Protein AF-A0A920HU81-F1 (afdb_monomer)

Radius of gyration: 14.38 Å; Cα contacts (8 Å, |Δi|>4): 136; chains: 1; bounding box: 32×26×38 Å

Structure (mmCIF, N/CA/C/O backbone):
data_AF-A0A920HU81-F1
#
_entry.id   AF-A0A920HU81-F1
#
loop_
_atom_site.group_PDB
_atom_site.id
_atom_site.type_symbol
_atom_site.label_atom_id
_atom_site.label_alt_id
_atom_site.label_comp_id
_atom_site.label_asym_id
_atom_site.label_entity_id
_atom_site.label_seq_id
_atom_site.pdbx_PDB_ins_code
_atom_site.Cartn_x
_atom_site.Cartn_y
_atom_site.Cartn_z
_atom_site.occupancy
_atom_site.B_iso_or_equiv
_atom_site.auth_seq_id
_atom_site.auth_comp_id
_atom_site.auth_asym_id
_atom_site.auth_atom_id
_atom_site.pdbx_PDB_model_num
ATOM 1 N N . MET A 1 1 ? -5.077 -7.944 9.889 1.00 73.19 1 MET A N 1
ATOM 2 C CA . MET A 1 1 ? -4.834 -7.368 8.551 1.00 73.19 1 MET A CA 1
ATOM 3 C C . MET A 1 1 ? -6.171 -7.281 7.846 1.00 73.19 1 MET A C 1
ATOM 5 O O . MET A 1 1 ? -6.923 -8.241 7.937 1.00 73.19 1 MET A O 1
ATOM 9 N N . ILE A 1 2 ? -6.480 -6.135 7.244 1.00 80.12 2 ILE A N 1
ATOM 10 C CA . ILE A 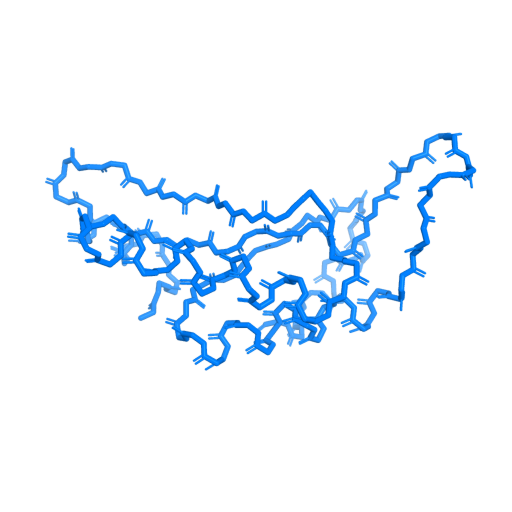1 2 ? -7.733 -5.909 6.514 1.00 80.12 2 ILE A CA 1
ATOM 11 C C . ILE A 1 2 ? -7.679 -6.734 5.225 1.00 80.12 2 ILE A C 1
ATOM 13 O O . ILE A 1 2 ? -6.767 -6.527 4.429 1.00 80.12 2 ILE A O 1
ATOM 17 N N . LYS A 1 3 ? -8.599 -7.683 5.040 1.00 79.94 3 LYS A N 1
ATOM 18 C CA . LYS A 1 3 ? -8.678 -8.505 3.820 1.00 79.94 3 LYS A CA 1
ATOM 19 C C . LYS A 1 3 ? -9.875 -8.146 2.948 1.00 79.94 3 LYS A C 1
ATOM 21 O O . LYS A 1 3 ? -9.837 -8.360 1.743 1.00 79.94 3 LYS A O 1
ATOM 26 N N . ASN A 1 4 ? -10.934 -7.626 3.554 1.00 81.56 4 ASN A N 1
ATOM 27 C CA . ASN A 1 4 ? -12.177 -7.282 2.878 1.00 81.56 4 ASN A CA 1
ATOM 28 C C . ASN A 1 4 ? -12.860 -6.079 3.544 1.00 81.56 4 ASN A C 1
ATOM 30 O O . ASN A 1 4 ? -12.383 -5.516 4.535 1.00 81.56 4 ASN A O 1
ATOM 34 N N . ILE A 1 5 ? -13.986 -5.670 2.967 1.00 79.50 5 ILE A N 1
ATOM 35 C CA . ILE A 1 5 ? -14.767 -4.521 3.433 1.00 79.50 5 ILE A CA 1
ATOM 36 C C . ILE A 1 5 ? -15.376 -4.799 4.817 1.00 79.50 5 ILE A C 1
ATOM 38 O O . ILE A 1 5 ? -15.526 -3.884 5.628 1.00 79.50 5 ILE A O 1
ATOM 42 N N . GLU A 1 6 ? -15.702 -6.050 5.130 1.00 83.31 6 GLU A N 1
ATOM 43 C CA . GLU A 1 6 ? -16.243 -6.448 6.429 1.00 83.31 6 GLU A CA 1
ATOM 44 C C . GLU A 1 6 ? -15.229 -6.217 7.557 1.00 83.31 6 GLU A C 1
ATOM 46 O O . GLU A 1 6 ? -15.607 -5.740 8.630 1.00 83.31 6 GLU A O 1
ATOM 51 N N . ASP A 1 7 ? -13.943 -6.490 7.319 1.00 83.50 7 ASP A N 1
ATOM 52 C CA . ASP A 1 7 ? -12.863 -6.216 8.272 1.00 83.50 7 ASP A CA 1
ATOM 53 C C . ASP A 1 7 ? -12.724 -4.718 8.567 1.00 83.50 7 ASP A C 1
ATOM 55 O O . ASP A 1 7 ? -12.485 -4.341 9.719 1.00 83.50 7 ASP A O 1
ATOM 59 N N . LEU A 1 8 ? -12.914 -3.865 7.550 1.00 79.50 8 LEU A N 1
ATOM 60 C CA . LEU A 1 8 ? -12.943 -2.410 7.720 1.00 79.50 8 LEU A CA 1
ATOM 61 C C . LEU A 1 8 ? -14.119 -1.996 8.605 1.00 79.50 8 LEU A C 1
ATOM 63 O O . LEU A 1 8 ? -13.913 -1.326 9.613 1.00 79.50 8 LEU A O 1
ATOM 67 N N . LYS A 1 9 ? -15.336 -2.452 8.283 1.00 77.38 9 LYS A N 1
ATOM 68 C CA . LYS A 1 9 ? -16.560 -2.115 9.034 1.00 77.38 9 LYS A CA 1
ATOM 69 C C . LYS A 1 9 ? -16.489 -2.529 10.508 1.00 77.38 9 LYS A C 1
ATOM 71 O O . LYS A 1 9 ? -16.982 -1.812 11.375 1.00 77.38 9 LYS A O 1
ATOM 76 N N . LYS A 1 10 ? -15.865 -3.674 10.808 1.00 77.38 10 LYS A N 1
ATOM 77 C CA . LYS A 1 10 ? -15.680 -4.157 12.188 1.00 77.38 10 LYS A CA 1
ATOM 78 C C . LYS A 1 10 ? -14.722 -3.281 12.992 1.00 77.38 10 LYS A C 1
ATOM 80 O O . LYS A 1 10 ? -14.942 -3.081 14.184 1.00 77.38 10 LYS A O 1
ATOM 85 N N . GLN A 1 11 ? -13.661 -2.786 12.357 1.00 74.81 11 GLN A N 1
ATOM 86 C CA . GLN A 1 11 ? -12.643 -1.981 13.031 1.00 74.81 11 GLN A CA 1
ATOM 87 C C . GLN A 1 11 ? -13.043 -0.511 13.162 1.00 74.81 11 GLN A C 1
ATOM 89 O O . GLN A 1 11 ? -12.530 0.167 14.048 1.00 74.81 11 GLN A O 1
ATOM 94 N N . THR A 1 12 ? -13.953 -0.012 12.321 1.00 69.44 12 THR A N 1
ATOM 95 C CA . THR A 1 12 ? -14.269 1.414 12.302 1.00 69.44 12 THR A CA 1
ATOM 96 C C . THR A 1 12 ? -15.214 1.883 13.403 1.00 69.44 12 THR A C 1
ATOM 98 O O . THR A 1 12 ? -15.037 3.021 13.793 1.00 69.44 12 THR A O 1
ATOM 101 N N . LYS A 1 13 ? -16.171 1.102 13.942 1.00 64.12 13 LYS A N 1
ATOM 102 C CA . LYS A 1 13 ? -17.103 1.515 15.043 1.00 64.12 13 LYS A CA 1
ATOM 103 C C . LYS A 1 13 ? -17.450 3.040 15.070 1.00 64.12 13 LYS A C 1
ATOM 105 O O . LYS A 1 13 ? -17.363 3.669 16.119 1.00 64.12 13 LYS A O 1
ATOM 110 N N . ASN A 1 14 ? -17.842 3.625 13.927 1.00 63.75 14 ASN A N 1
ATOM 111 C CA . ASN A 1 14 ? -18.134 5.065 13.680 1.00 63.75 14 ASN A CA 1
ATOM 112 C C . ASN A 1 14 ? -16.953 6.023 13.391 1.00 63.75 14 ASN A C 1
ATOM 114 O O . ASN A 1 14 ? -17.127 7.238 13.407 1.00 63.75 14 ASN A O 1
ATOM 118 N N . SER A 1 15 ? -15.775 5.506 13.070 1.00 74.81 15 SER A N 1
ATOM 119 C CA . SER A 1 15 ? -14.618 6.256 12.576 1.00 74.81 15 SER A CA 1
ATOM 120 C C . SER A 1 15 ? -14.397 6.012 11.080 1.00 74.81 15 SER A C 1
ATOM 122 O O . SER A 1 15 ? -14.954 5.091 10.481 1.00 74.81 15 SER A O 1
ATOM 124 N N . PHE A 1 16 ? -13.571 6.841 10.457 1.00 89.19 16 PHE A N 1
ATOM 125 C CA . PHE A 1 16 ? -13.112 6.628 9.088 1.00 89.19 16 PHE A CA 1
ATOM 126 C C . PHE A 1 16 ? -11.949 5.622 9.058 1.00 89.19 16 PHE A C 1
ATOM 128 O O . PHE A 1 16 ? -11.360 5.286 10.087 1.00 89.19 16 PHE A O 1
ATOM 135 N N . PHE A 1 17 ? -11.598 5.147 7.866 1.00 91.00 17 PHE A N 1
ATOM 136 C CA . PHE A 1 17 ? -10.339 4.444 7.620 1.00 91.00 17 PHE A CA 1
ATOM 137 C C . PHE A 1 17 ? -9.439 5.314 6.743 1.00 91.00 17 PHE A C 1
ATOM 139 O O . PHE A 1 17 ? -9.919 6.133 5.960 1.00 91.00 17 PHE A O 1
ATOM 146 N N . LEU A 1 18 ? -8.128 5.143 6.877 1.00 93.56 18 LEU A N 1
ATOM 147 C CA . LEU A 1 18 ? -7.136 5.920 6.152 1.00 93.56 18 LEU A CA 1
ATOM 148 C C . LEU A 1 18 ? -6.528 5.088 5.022 1.00 93.56 18 LEU A C 1
ATOM 150 O O . LEU A 1 18 ? -5.938 4.037 5.270 1.00 93.56 18 LEU A O 1
ATOM 154 N N . ILE A 1 19 ? -6.608 5.603 3.796 1.00 95.44 19 ILE A N 1
ATOM 155 C CA . ILE A 1 19 ? -5.760 5.174 2.682 1.00 95.44 19 ILE A CA 1
ATOM 156 C C . ILE A 1 19 ? -4.702 6.256 2.489 1.00 95.44 19 ILE A C 1
ATOM 158 O O . ILE A 1 19 ? -5.040 7.385 2.137 1.00 95.44 19 ILE A O 1
ATOM 162 N N . ALA A 1 20 ? -3.435 5.942 2.749 1.00 96.81 20 ALA A N 1
ATOM 163 C CA . ALA A 1 20 ? -2.363 6.931 2.649 1.00 96.81 20 ALA A CA 1
ATOM 164 C C . ALA A 1 20 ? -1.002 6.306 2.338 1.00 96.81 20 ALA A C 1
ATOM 166 O O . ALA A 1 20 ? -0.743 5.138 2.624 1.00 96.81 20 ALA A O 1
ATOM 167 N N . GLY A 1 21 ? -0.113 7.121 1.786 1.00 96.44 21 GLY A N 1
ATOM 168 C CA . GLY A 1 21 ? 1.267 6.772 1.478 1.00 96.44 21 GLY A CA 1
ATOM 169 C C . GLY A 1 21 ? 1.851 7.765 0.471 1.00 96.44 21 GLY A C 1
ATOM 170 O O . GLY A 1 21 ? 1.287 8.852 0.300 1.00 96.44 21 GLY A O 1
ATOM 171 N N . PRO A 1 22 ? 2.999 7.452 -0.151 1.00 94.62 22 PRO A N 1
ATOM 172 C CA . PRO A 1 22 ? 3.608 8.334 -1.137 1.00 94.62 22 PRO A CA 1
ATOM 173 C C . PRO A 1 22 ? 2.757 8.426 -2.411 1.00 94.62 22 PRO A C 1
ATOM 175 O O . PRO A 1 22 ? 1.917 7.571 -2.693 1.00 94.62 22 PRO A O 1
ATOM 178 N N . CYS A 1 23 ? 3.001 9.461 -3.218 1.00 91.25 23 CYS A N 1
ATOM 179 C CA . CYS A 1 23 ? 2.321 9.604 -4.505 1.00 91.25 23 CYS A CA 1
ATOM 180 C C . CYS A 1 23 ? 2.643 8.418 -5.430 1.00 91.25 23 CYS A C 1
ATOM 182 O O . CYS A 1 23 ? 1.724 7.772 -5.933 1.00 91.25 23 CYS A O 1
ATOM 184 N N . ALA A 1 24 ? 3.929 8.100 -5.576 1.00 91.31 24 ALA A N 1
ATOM 185 C CA . ALA A 1 24 ? 4.437 6.952 -6.313 1.00 91.31 24 ALA A CA 1
ATOM 186 C C . ALA A 1 24 ? 5.522 6.231 -5.498 1.00 91.31 24 ALA A C 1
ATOM 188 O O . ALA A 1 24 ? 6.079 6.799 -4.557 1.00 91.31 24 ALA A O 1
ATOM 189 N N . ILE A 1 25 ? 5.804 4.975 -5.837 1.00 93.12 25 ILE A N 1
ATOM 190 C CA . ILE A 1 25 ? 6.891 4.211 -5.222 1.00 93.12 25 ILE A CA 1
ATO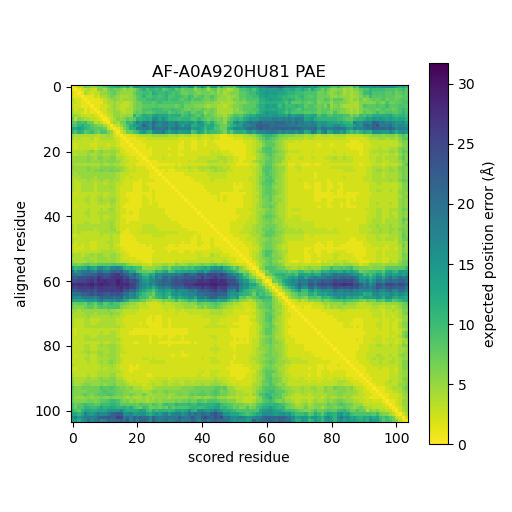M 191 C C . ILE A 1 25 ? 8.205 4.556 -5.925 1.00 93.12 25 ILE A C 1
ATOM 193 O O . ILE A 1 25 ? 8.384 4.252 -7.100 1.00 93.12 25 ILE A O 1
ATOM 197 N N . GLU A 1 26 ? 9.119 5.185 -5.187 1.00 91.00 26 GLU A N 1
ATOM 198 C CA . GLU A 1 26 ? 10.423 5.644 -5.699 1.00 91.00 26 GLU A CA 1
ATOM 199 C C . GLU A 1 26 ? 11.602 4.879 -5.084 1.00 91.00 26 GLU A C 1
ATOM 201 O O . GLU A 1 26 ? 12.648 4.729 -5.701 1.00 91.00 26 GLU A O 1
ATOM 206 N N . SER A 1 27 ? 11.457 4.385 -3.854 1.00 93.00 27 SER A N 1
ATOM 207 C CA . SER A 1 27 ? 12.448 3.523 -3.207 1.00 93.00 27 SER A CA 1
ATOM 208 C C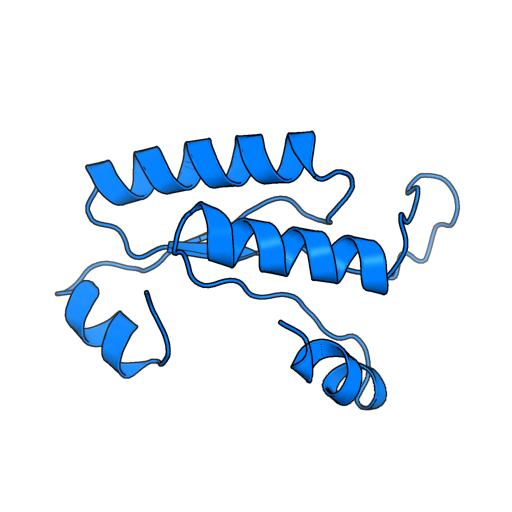 . SER A 1 27 ? 11.825 2.746 -2.051 1.00 93.00 27 SER A C 1
ATOM 210 O O . SER A 1 27 ? 10.828 3.175 -1.455 1.00 93.00 27 SER A O 1
ATOM 212 N N . GLU A 1 28 ? 12.421 1.604 -1.705 1.00 94.31 28 GLU A N 1
ATOM 213 C CA . GLU A 1 28 ? 11.994 0.810 -0.549 1.00 94.31 28 GLU A CA 1
ATOM 214 C C . GLU A 1 28 ? 12.219 1.569 0.763 1.00 94.31 28 GLU A C 1
ATOM 216 O O . GLU A 1 28 ? 11.361 1.546 1.645 1.00 94.31 28 GLU A O 1
ATOM 221 N N . GLU A 1 29 ? 13.335 2.295 0.876 1.00 95.44 29 GLU A N 1
ATOM 222 C CA . GLU A 1 29 ? 13.705 3.028 2.087 1.00 95.44 29 GLU A CA 1
ATOM 223 C C . GLU A 1 29 ? 12.678 4.113 2.437 1.00 95.44 29 GLU A C 1
ATOM 225 O O . GLU A 1 29 ? 12.159 4.145 3.558 1.00 95.44 29 GLU A O 1
ATOM 230 N N . ILE A 1 30 ? 12.354 4.987 1.478 1.00 94.50 30 ILE A N 1
ATOM 231 C CA . ILE A 1 30 ? 11.402 6.085 1.689 1.00 94.50 30 ILE A CA 1
ATOM 232 C C . ILE A 1 30 ? 10.004 5.515 1.939 1.00 94.50 30 ILE A C 1
ATOM 234 O O . ILE A 1 30 ? 9.323 5.923 2.883 1.00 94.50 30 ILE A O 1
ATOM 238 N N . SER A 1 31 ? 9.592 4.523 1.146 1.00 96.50 31 SER A N 1
ATOM 239 C CA . SER A 1 31 ? 8.270 3.904 1.274 1.00 96.50 31 SER A CA 1
ATOM 240 C C . SER A 1 31 ? 8.098 3.204 2.628 1.00 96.50 31 SER A C 1
ATOM 242 O O . SER A 1 31 ? 7.056 3.358 3.267 1.00 96.50 31 SER A O 1
ATOM 244 N N . CYS A 1 32 ? 9.134 2.516 3.124 1.00 97.25 32 CYS A N 1
ATOM 245 C CA . CYS A 1 32 ? 9.134 1.910 4.456 1.00 97.25 32 CYS A CA 1
ATOM 246 C C . CYS A 1 32 ? 9.057 2.959 5.569 1.00 97.25 32 CYS A C 1
ATOM 248 O O . CYS A 1 32 ? 8.247 2.798 6.481 1.00 97.25 32 CYS A O 1
ATOM 250 N N . LYS A 1 33 ? 9.844 4.043 5.493 1.00 97.88 33 LYS A N 1
ATOM 251 C CA . LYS A 1 33 ? 9.809 5.138 6.483 1.00 97.88 33 LYS A CA 1
ATOM 252 C C . LYS A 1 33 ? 8.417 5.770 6.580 1.00 97.88 33 LYS A C 1
ATOM 254 O O . LYS A 1 33 ? 7.917 6.018 7.680 1.00 97.88 33 LYS A O 1
ATOM 259 N N . ILE A 1 34 ? 7.766 5.999 5.437 1.00 97.75 34 ILE A N 1
ATOM 260 C CA . ILE A 1 34 ? 6.397 6.529 5.376 1.00 97.75 34 ILE A CA 1
ATOM 261 C C . ILE A 1 34 ? 5.404 5.525 5.978 1.00 97.75 34 ILE A C 1
ATOM 263 O O . ILE A 1 34 ? 4.621 5.895 6.857 1.00 97.75 34 ILE A O 1
ATOM 267 N N . ALA A 1 35 ? 5.455 4.260 5.547 1.00 97.62 35 ALA A N 1
ATOM 268 C CA . ALA A 1 35 ? 4.566 3.208 6.037 1.00 97.62 35 ALA A CA 1
ATOM 269 C C . ALA A 1 35 ? 4.676 3.025 7.557 1.00 97.62 35 ALA A C 1
ATOM 271 O O . ALA A 1 35 ? 3.658 2.985 8.248 1.00 97.62 35 ALA A O 1
ATOM 272 N N . GLU A 1 36 ? 5.898 2.988 8.091 1.00 97.88 36 GLU A N 1
ATOM 273 C CA . GLU A 1 36 ? 6.167 2.884 9.523 1.00 97.88 36 GLU A CA 1
ATOM 274 C C . GLU A 1 36 ? 5.573 4.069 10.290 1.00 97.88 36 GLU A C 1
ATOM 276 O O . GLU A 1 36 ? 4.859 3.890 11.284 1.00 97.88 36 GLU A O 1
ATOM 281 N N . ARG A 1 37 ? 5.827 5.296 9.816 1.00 98.12 37 ARG A N 1
ATOM 282 C CA . ARG A 1 37 ? 5.364 6.509 10.491 1.00 98.12 37 ARG A CA 1
ATOM 283 C C . ARG A 1 37 ? 3.841 6.568 10.553 1.00 98.12 37 ARG A C 1
ATOM 285 O O . ARG A 1 37 ? 3.302 6.835 11.631 1.00 98.12 37 ARG A O 1
ATOM 292 N N . ILE A 1 38 ? 3.161 6.318 9.433 1.00 97.69 38 ILE A N 1
ATOM 293 C CA . ILE A 1 38 ? 1.695 6.350 9.356 1.00 97.69 38 ILE A CA 1
ATOM 294 C C . ILE A 1 38 ? 1.091 5.193 10.157 1.00 97.69 38 ILE A C 1
ATOM 296 O O . ILE A 1 38 ? 0.167 5.421 10.937 1.00 97.69 38 ILE A O 1
ATOM 300 N N . SER A 1 39 ? 1.644 3.980 10.046 1.00 96.00 39 SER A N 1
ATOM 301 C CA . SER A 1 39 ? 1.204 2.804 10.811 1.00 96.00 39 SER A CA 1
ATOM 302 C C . SER A 1 39 ? 1.277 3.054 12.321 1.00 96.00 39 SER A C 1
ATOM 304 O O . SER A 1 39 ? 0.330 2.787 13.059 1.00 96.00 39 SER A O 1
ATOM 306 N N . ARG A 1 40 ? 2.355 3.686 12.800 1.00 97.00 40 ARG A N 1
ATOM 307 C CA . ARG A 1 40 ? 2.499 4.042 14.218 1.00 97.00 40 ARG A CA 1
ATOM 308 C C . ARG A 1 40 ? 1.447 5.055 14.685 1.00 97.00 40 ARG A C 1
ATOM 310 O O . ARG A 1 40 ? 0.920 4.919 15.788 1.00 97.00 40 ARG A O 1
ATOM 317 N N . ILE A 1 41 ? 1.148 6.070 13.870 1.00 96.38 41 ILE A N 1
ATOM 318 C CA . ILE A 1 41 ? 0.143 7.100 14.190 1.00 96.38 41 ILE A CA 1
ATOM 319 C C . ILE A 1 41 ? -1.261 6.489 14.205 1.00 96.38 41 ILE A C 1
ATOM 321 O O . ILE A 1 41 ? -1.993 6.643 15.179 1.00 96.38 41 ILE A O 1
ATOM 325 N N . THR A 1 42 ? -1.615 5.759 13.150 1.00 93.94 42 THR A N 1
ATOM 326 C CA . THR A 1 42 ? -2.929 5.120 12.988 1.00 93.94 42 THR A CA 1
ATOM 327 C C . THR A 1 42 ? -3.183 4.072 14.067 1.00 93.94 42 THR A C 1
ATOM 329 O O . THR A 1 42 ? -4.261 4.066 14.653 1.00 93.94 42 THR A O 1
ATOM 332 N N . LYS A 1 43 ? -2.168 3.285 14.455 1.00 91.81 43 LYS A N 1
ATOM 333 C CA . LYS A 1 43 ? -2.253 2.354 15.591 1.00 91.81 43 LYS A CA 1
ATOM 334 C C . LYS A 1 43 ? -2.507 3.067 16.922 1.00 91.81 43 LYS A C 1
ATOM 336 O O . LYS A 1 43 ? -3.312 2.588 17.712 1.00 91.81 43 LYS A O 1
ATOM 341 N N . LYS A 1 44 ? -1.860 4.214 17.172 1.00 94.06 44 LYS A N 1
ATOM 342 C CA . LYS A 1 44 ? -2.092 5.021 18.387 1.00 94.06 44 LYS A CA 1
ATOM 343 C C . LYS A 1 44 ? -3.516 5.586 18.439 1.00 94.06 44 LYS A C 1
ATOM 345 O O . LYS A 1 44 ? -4.092 5.666 19.517 1.00 94.06 44 LYS A O 1
ATOM 350 N N . LEU A 1 45 ? -4.056 5.991 17.292 1.00 91.75 45 LEU A N 1
ATOM 351 C CA . LEU A 1 45 ? -5.390 6.589 17.173 1.00 91.75 45 LEU A CA 1
ATOM 352 C C . LEU A 1 45 ? -6.503 5.558 16.936 1.00 91.75 45 LEU A C 1
ATOM 354 O O . LEU A 1 45 ? -7.663 5.938 16.820 1.00 91.75 45 LEU A O 1
ATOM 358 N N . ASN A 1 46 ? -6.156 4.269 16.857 1.00 89.06 46 ASN A N 1
ATOM 359 C CA . ASN A 1 46 ? -7.068 3.182 16.512 1.00 89.06 46 ASN A CA 1
ATOM 360 C C . ASN A 1 46 ? -7.827 3.419 15.185 1.00 89.06 46 ASN A C 1
ATOM 362 O O . ASN A 1 46 ? -9.022 3.153 15.078 1.00 89.06 46 ASN A O 1
ATOM 366 N N . ILE A 1 47 ? -7.124 3.942 14.175 1.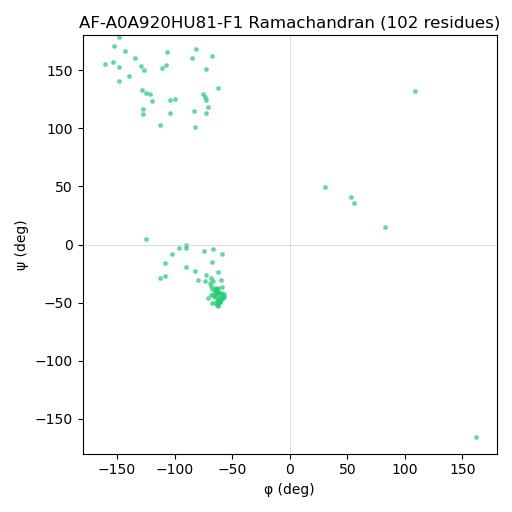00 90.56 47 ILE A N 1
ATOM 367 C CA . ILE A 1 47 ? -7.654 4.195 12.828 1.00 90.56 47 ILE A CA 1
ATOM 368 C C . ILE A 1 47 ? -7.216 3.047 11.906 1.00 90.56 47 ILE A C 1
ATOM 370 O O . ILE A 1 47 ? -6.013 2.795 11.801 1.00 90.56 47 ILE A O 1
ATOM 374 N N . PRO A 1 48 ? -8.134 2.360 11.203 1.00 91.88 48 PRO A N 1
ATOM 375 C CA . PRO A 1 48 ? -7.763 1.351 10.214 1.00 91.88 48 PRO A CA 1
ATOM 376 C C . PRO A 1 48 ? -6.963 1.977 9.070 1.00 91.88 48 PRO A C 1
ATOM 378 O O . PRO A 1 48 ? -7.333 3.033 8.559 1.00 91.88 48 PRO A O 1
ATOM 381 N N . PHE A 1 49 ? -5.874 1.327 8.663 1.00 93.12 49 PHE A N 1
ATOM 382 C CA . PHE A 1 49 ? -4.923 1.880 7.702 1.00 93.12 49 PHE A CA 1
ATOM 383 C C . PHE A 1 49 ? -4.636 0.914 6.551 1.00 93.12 49 PHE A C 1
ATOM 385 O O . PHE A 1 49 ? -4.346 -0.266 6.768 1.00 93.12 49 PHE A O 1
ATOM 392 N N . ILE A 1 50 ? -4.688 1.451 5.333 1.00 95.19 50 ILE A N 1
ATOM 393 C CA . ILE A 1 50 ? -4.265 0.808 4.091 1.00 95.19 50 ILE A CA 1
ATOM 394 C C . ILE A 1 50 ? -3.157 1.674 3.490 1.00 95.19 50 ILE A C 1
ATOM 396 O O . ILE A 1 50 ? -3.351 2.865 3.231 1.00 95.19 50 ILE A O 1
ATOM 400 N N . PHE A 1 51 ? -1.991 1.082 3.257 1.00 96.44 51 PHE A N 1
ATOM 401 C CA . PHE A 1 51 ? -0.899 1.779 2.592 1.00 96.44 51 PHE A CA 1
ATOM 402 C C . PHE A 1 51 ? -1.173 1.886 1.090 1.00 96.44 51 PHE A C 1
ATOM 404 O O . PHE A 1 51 ? -1.463 0.883 0.438 1.00 96.44 51 PHE A O 1
ATOM 411 N N . LYS A 1 52 ? -1.052 3.092 0.530 1.00 96.00 52 LYS A N 1
ATOM 412 C CA . LYS A 1 52 ? -1.200 3.338 -0.909 1.00 96.00 52 LYS A CA 1
ATOM 413 C C . LYS A 1 52 ? 0.019 4.040 -1.473 1.00 96.00 52 LYS A C 1
ATOM 415 O O . LYS A 1 52 ? 0.404 5.092 -0.979 1.00 96.00 52 LYS A O 1
ATOM 420 N N . GLY A 1 53 ? 0.540 3.509 -2.570 1.00 94.12 53 GLY A N 1
ATOM 421 C CA . GLY A 1 53 ? 1.483 4.199 -3.445 1.00 94.12 53 GLY A CA 1
ATOM 422 C C . GLY A 1 53 ? 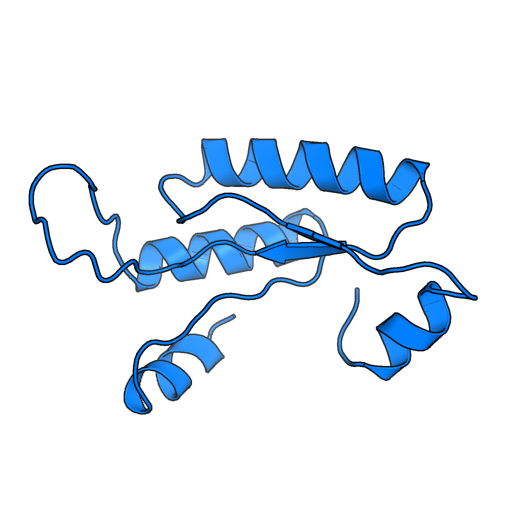1.275 3.732 -4.878 1.00 94.12 53 GLY A C 1
ATOM 423 O O . GLY A 1 53 ? 0.981 2.555 -5.094 1.00 94.12 53 GLY A O 1
ATOM 424 N N . SER A 1 54 ? 1.363 4.642 -5.849 1.00 92.50 54 SER A N 1
ATOM 425 C CA . SER A 1 54 ? 1.257 4.261 -7.262 1.00 92.50 54 SER A CA 1
ATOM 426 C C . SER A 1 54 ? 2.525 3.530 -7.701 1.00 92.50 54 SER A C 1
ATOM 428 O O . SER A 1 54 ? 3.628 4.053 -7.534 1.00 92.50 54 SER A O 1
ATOM 430 N N . TYR A 1 55 ? 2.384 2.315 -8.231 1.00 90.88 55 TYR A N 1
ATOM 431 C CA . TYR A 1 55 ? 3.524 1.532 -8.726 1.00 90.88 55 TYR A CA 1
ATOM 432 C C . TYR A 1 55 ? 4.071 2.093 -10.050 1.00 90.88 55 TYR A C 1
ATOM 434 O O . TYR A 1 55 ? 5.254 1.979 -10.358 1.00 90.88 55 TYR A O 1
ATOM 442 N N . LYS A 1 56 ? 3.196 2.771 -10.795 1.00 86.44 56 LYS A N 1
ATOM 443 C CA . LYS A 1 56 ? 3.461 3.433 -12.063 1.00 86.44 56 LYS A CA 1
ATOM 444 C C . LYS A 1 56 ? 2.728 4.761 -12.071 1.00 86.44 56 LYS A C 1
ATOM 446 O O . LYS A 1 56 ? 1.631 4.864 -11.535 1.00 86.44 56 LYS A O 1
ATOM 451 N N . LYS A 1 57 ? 3.320 5.778 -12.685 1.00 76.38 57 LYS A N 1
ATOM 452 C CA . LYS A 1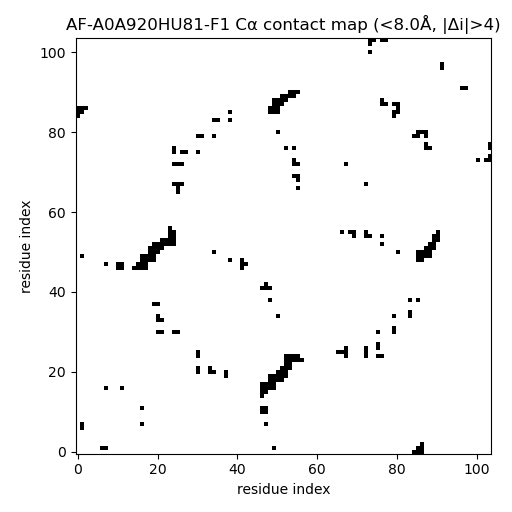 57 ? 2.665 7.068 -12.880 1.00 76.38 57 LYS A CA 1
ATOM 453 C C . LYS A 1 57 ? 2.747 7.418 -14.355 1.00 76.38 57 LYS A C 1
ATOM 455 O O . LYS A 1 57 ? 3.840 7.646 -14.866 1.00 76.38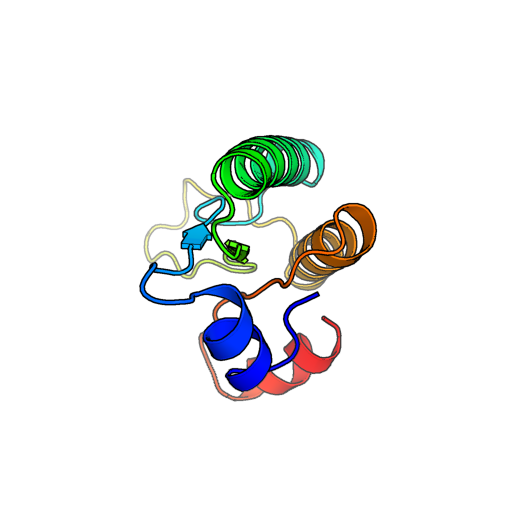 57 LYS A O 1
ATOM 460 N N . GLN A 1 58 ? 1.610 7.433 -15.045 1.00 64.06 58 GLN A N 1
ATOM 461 C CA . GLN A 1 58 ? 1.555 8.038 -16.373 1.00 64.06 58 GLN A CA 1
ATOM 462 C C . GLN A 1 58 ? 1.620 9.557 -16.196 1.00 64.06 58 GLN A C 1
ATOM 464 O O . GLN A 1 58 ? 0.734 10.157 -15.593 1.00 64.06 58 GLN A O 1
ATOM 469 N N . ILE A 1 59 ? 2.707 10.174 -16.654 1.00 61.03 59 ILE A N 1
ATOM 470 C CA . ILE A 1 59 ? 2.878 11.629 -16.658 1.00 61.03 59 ILE A CA 1
ATOM 471 C C . ILE A 1 59 ? 3.100 12.040 -18.114 1.00 61.03 59 ILE A C 1
ATOM 473 O O . ILE A 1 59 ? 3.974 11.482 -18.771 1.00 61.03 59 ILE A O 1
ATOM 477 N N . GLU A 1 60 ? 2.348 13.026 -18.611 1.00 54.03 60 GLU A N 1
ATOM 478 C CA . GLU A 1 60 ? 2.519 13.580 -19.969 1.00 54.03 60 GLU A CA 1
ATOM 479 C C . GLU A 1 60 ? 3.847 14.348 -20.153 1.00 54.03 60 GLU A C 1
ATOM 481 O O . GLU A 1 60 ? 4.281 14.588 -21.277 1.00 54.03 60 GLU A O 1
ATOM 486 N N . VAL A 1 61 ? 4.544 14.706 -19.067 1.00 49.78 61 VAL A N 1
ATOM 487 C CA . VAL A 1 61 ? 5.819 15.441 -19.097 1.00 49.78 61 VAL A CA 1
ATOM 488 C C . VAL A 1 61 ? 6.964 14.549 -18.606 1.00 49.78 61 VAL A C 1
ATOM 490 O O . VAL A 1 61 ? 7.174 14.341 -17.414 1.00 49.78 61 VAL A O 1
ATOM 493 N N . VAL A 1 62 ? 7.736 14.063 -19.577 1.00 49.12 62 VAL A N 1
ATOM 494 C CA . VAL A 1 62 ? 8.793 13.032 -19.523 1.00 49.12 62 VAL A CA 1
ATOM 495 C C . VAL A 1 62 ? 9.983 13.314 -18.579 1.00 49.12 62 VAL A C 1
ATOM 497 O O . VAL A 1 62 ? 10.819 12.441 -18.379 1.00 49.12 62 VAL A O 1
ATOM 500 N N . ARG A 1 63 ? 10.127 14.502 -17.978 1.00 50.28 63 ARG A N 1
ATOM 501 C CA . ARG A 1 63 ? 11.446 14.944 -17.470 1.00 50.28 63 ARG A CA 1
ATOM 502 C C . ARG A 1 63 ? 11.724 14.850 -15.968 1.00 50.28 63 ARG A C 1
ATOM 504 O O . ARG A 1 63 ? 12.870 15.084 -15.601 1.00 50.28 63 ARG A O 1
ATOM 511 N N . LEU A 1 64 ? 10.756 14.534 -15.103 1.00 54.78 64 LEU A N 1
ATOM 512 C CA . LEU A 1 64 ? 10.963 14.689 -13.648 1.00 54.78 64 LEU A CA 1
ATOM 513 C C . LEU A 1 64 ? 10.733 13.438 -12.787 1.00 54.78 64 LEU A C 1
ATOM 515 O O . LEU A 1 64 ? 10.819 13.539 -11.567 1.00 54.78 64 LEU A O 1
ATOM 519 N N . PHE A 1 65 ? 10.452 12.273 -13.376 1.00 62.25 65 PHE A N 1
ATOM 520 C CA . PHE A 1 65 ? 10.181 11.057 -12.604 1.00 62.25 65 PHE A CA 1
ATOM 521 C C . PHE A 1 65 ? 11.055 9.889 -13.061 1.00 62.25 65 PHE A C 1
ATOM 523 O O . PHE A 1 65 ? 10.941 9.422 -14.194 1.00 62.25 65 PHE A O 1
ATOM 530 N N . TYR A 1 66 ? 11.914 9.408 -12.162 1.00 65.25 66 TYR A N 1
ATOM 531 C CA . TYR A 1 66 ? 12.663 8.170 -12.356 1.00 65.25 66 TYR A CA 1
ATOM 532 C C . TYR A 1 66 ? 11.767 6.994 -11.977 1.00 65.25 66 TYR A C 1
ATOM 534 O O . TYR A 1 66 ? 11.567 6.698 -10.801 1.00 65.25 66 TYR A O 1
ATOM 542 N N . TRP A 1 67 ? 11.203 6.336 -12.986 1.00 75.69 67 TRP A N 1
ATOM 543 C CA . TRP A 1 67 ? 10.448 5.107 -12.779 1.00 75.69 67 TRP A CA 1
ATOM 544 C C . TRP A 1 67 ? 11.408 3.953 -12.477 1.00 75.69 67 TRP A C 1
ATOM 546 O O . TRP A 1 67 ? 12.356 3.708 -13.222 1.00 75.69 67 TRP A O 1
ATOM 556 N N . ILE A 1 68 ? 11.159 3.254 -11.372 1.00 87.25 68 ILE A N 1
ATOM 557 C CA . ILE A 1 68 ? 12.056 2.220 -10.834 1.00 87.25 68 ILE A CA 1
ATOM 558 C C . ILE A 1 68 ? 11.785 0.806 -11.361 1.00 87.25 68 ILE A C 1
ATOM 560 O O . ILE A 1 68 ? 12.498 -0.122 -10.989 1.00 87.25 68 ILE A O 1
ATOM 564 N N . GLY A 1 69 ? 10.755 0.622 -12.189 1.00 88.62 69 GLY A N 1
ATOM 565 C CA . GLY A 1 69 ? 10.278 -0.698 -12.601 1.00 88.62 69 GLY A CA 1
ATOM 566 C C . GLY A 1 69 ? 8.929 -1.056 -11.989 1.00 88.62 69 GLY A C 1
ATOM 567 O O . GLY A 1 69 ? 8.770 -0.961 -10.775 1.00 88.62 69 GLY A O 1
ATOM 568 N N . ASP A 1 70 ? 7.986 -1.539 -12.804 1.00 89.69 70 ASP A N 1
ATOM 569 C CA . ASP A 1 70 ? 6.667 -1.986 -12.337 1.00 89.69 70 ASP A CA 1
ATOM 570 C C . ASP A 1 70 ? 6.817 -3.142 -11.335 1.00 89.69 70 ASP A C 1
ATOM 572 O O . ASP A 1 70 ? 6.283 -3.081 -10.230 1.00 89.69 70 ASP A O 1
ATOM 576 N N . GLU A 1 71 ? 7.606 -4.168 -11.676 1.00 90.00 71 GLU A N 1
ATOM 577 C CA . GLU A 1 71 ? 7.857 -5.320 -10.797 1.00 90.00 71 GLU A CA 1
ATOM 578 C C . GLU A 1 71 ? 8.551 -4.916 -9.491 1.00 90.00 71 GLU A C 1
ATOM 580 O O . GLU A 1 71 ? 8.173 -5.377 -8.413 1.00 90.00 71 GLU A O 1
ATOM 585 N N . VAL A 1 72 ? 9.535 -4.015 -9.574 1.00 92.06 72 VAL A N 1
ATOM 586 C CA . VAL A 1 72 ? 10.270 -3.507 -8.409 1.00 92.06 72 VAL A CA 1
ATOM 587 C C . VAL A 1 72 ? 9.324 -2.754 -7.479 1.00 92.06 72 VAL A C 1
ATOM 589 O O . VAL A 1 72 ? 9.280 -3.034 -6.280 1.00 92.06 72 VAL A O 1
ATOM 592 N N . ALA A 1 73 ? 8.523 -1.837 -8.023 1.00 93.12 73 ALA A N 1
ATOM 593 C CA . ALA A 1 73 ? 7.560 -1.064 -7.255 1.00 93.12 73 ALA A CA 1
ATOM 594 C C . ALA A 1 73 ? 6.495 -1.956 -6.597 1.00 93.12 73 ALA A C 1
ATOM 596 O O . ALA A 1 73 ? 6.200 -1.793 -5.411 1.00 93.12 73 ALA A O 1
ATOM 597 N N . LEU A 1 74 ? 5.956 -2.938 -7.326 1.00 93.94 74 LEU A N 1
ATOM 598 C CA . LEU A 1 74 ? 4.983 -3.891 -6.787 1.00 93.94 74 LEU A CA 1
ATOM 599 C C . LEU A 1 74 ? 5.579 -4.771 -5.687 1.00 93.94 74 LEU A C 1
ATOM 601 O O . LEU A 1 74 ? 4.935 -4.987 -4.657 1.00 93.94 74 LEU A O 1
ATOM 605 N N . ASN A 1 75 ? 6.823 -5.227 -5.852 1.00 94.19 75 ASN A N 1
ATOM 606 C CA . ASN A 1 75 ? 7.509 -6.003 -4.825 1.00 94.19 75 ASN A CA 1
ATOM 607 C C . ASN A 1 75 ? 7.740 -5.179 -3.549 1.00 94.19 75 ASN A C 1
ATOM 609 O O . ASN A 1 75 ? 7.536 -5.684 -2.447 1.00 94.19 75 ASN A O 1
ATOM 613 N N . ILE A 1 76 ? 8.073 -3.889 -3.677 1.00 95.44 76 ILE A N 1
ATOM 614 C CA . ILE A 1 76 ? 8.180 -2.973 -2.531 1.00 95.44 76 ILE A CA 1
ATOM 615 C C . ILE A 1 76 ? 6.834 -2.846 -1.807 1.00 95.44 76 ILE A C 1
ATOM 617 O O . ILE A 1 76 ? 6.780 -2.958 -0.581 1.00 95.44 76 ILE A O 1
ATOM 621 N N . ILE A 1 77 ? 5.734 -2.653 -2.543 1.00 95.38 77 ILE A N 1
ATOM 622 C CA . ILE A 1 77 ? 4.387 -2.570 -1.955 1.00 95.38 77 ILE A CA 1
ATOM 623 C C . ILE A 1 77 ? 4.062 -3.862 -1.191 1.00 95.38 77 ILE A C 1
ATOM 625 O O . ILE A 1 77 ? 3.635 -3.808 -0.035 1.00 95.38 77 ILE A O 1
ATOM 629 N N . LYS A 1 78 ? 4.320 -5.026 -1.794 1.00 94.44 78 LYS A N 1
ATOM 630 C CA . LYS A 1 78 ? 4.130 -6.336 -1.158 1.00 94.44 78 LYS A CA 1
ATOM 631 C C . LYS A 1 78 ? 4.978 -6.496 0.108 1.00 94.44 78 LYS A C 1
ATOM 633 O O . LYS A 1 78 ? 4.466 -6.914 1.150 1.00 94.44 78 LYS A O 1
ATOM 638 N N . ASN A 1 79 ? 6.257 -6.125 0.052 1.00 95.12 79 ASN A N 1
ATOM 639 C CA . ASN A 1 79 ? 7.171 -6.172 1.194 1.00 95.12 79 ASN A CA 1
ATOM 640 C C . ASN A 1 79 ? 6.675 -5.308 2.354 1.00 95.12 79 ASN A C 1
ATOM 642 O O . ASN A 1 79 ? 6.701 -5.754 3.500 1.00 95.12 79 ASN A O 1
ATOM 646 N N . ILE A 1 80 ? 6.162 -4.109 2.071 1.00 96.00 80 ILE A N 1
ATOM 647 C CA . ILE A 1 80 ? 5.572 -3.217 3.077 1.00 96.00 80 ILE A CA 1
ATOM 648 C C . ILE A 1 80 ? 4.369 -3.879 3.753 1.00 96.00 80 ILE A C 1
ATOM 650 O O . ILE A 1 80 ? 4.312 -3.927 4.987 1.00 96.00 80 ILE A O 1
ATOM 654 N N . GLY A 1 81 ? 3.442 -4.442 2.971 1.00 94.25 81 GLY A N 1
ATOM 655 C CA . GLY A 1 81 ? 2.292 -5.171 3.512 1.00 94.25 81 GLY A CA 1
ATOM 656 C C . GLY A 1 81 ? 2.721 -6.323 4.425 1.00 94.25 81 GLY A C 1
ATOM 657 O O . GLY A 1 81 ? 2.251 -6.444 5.561 1.00 94.25 81 GLY A O 1
ATOM 658 N N . ASN A 1 82 ? 3.708 -7.108 3.988 1.00 94.12 82 ASN A N 1
ATOM 659 C CA . ASN A 1 82 ? 4.247 -8.242 4.739 1.00 94.12 82 ASN A CA 1
ATOM 660 C C . ASN A 1 82 ? 4.983 -7.842 6.022 1.00 94.12 82 ASN A C 1
ATOM 662 O O . ASN A 1 82 ? 4.800 -8.501 7.055 1.00 94.12 82 ASN A O 1
ATOM 666 N N . ARG A 1 83 ? 5.805 -6.789 5.954 1.00 95.44 83 ARG A N 1
ATOM 667 C CA . ARG A 1 83 ? 6.659 -6.300 7.044 1.00 95.44 83 ARG A CA 1
ATOM 668 C C . ARG A 1 83 ? 5.844 -5.645 8.149 1.00 95.44 83 ARG A C 1
ATOM 670 O O . ARG A 1 83 ? 6.059 -5.943 9.319 1.00 95.44 83 ARG A O 1
ATOM 677 N N . PHE A 1 84 ? 4.894 -4.785 7.788 1.00 94.31 84 PHE A N 1
ATOM 678 C CA . PHE A 1 84 ? 4.095 -4.031 8.759 1.00 94.31 84 PHE A CA 1
ATOM 679 C C . PHE A 1 84 ? 2.741 -4.682 9.074 1.00 94.31 84 PHE A C 1
ATOM 681 O O . PHE A 1 84 ? 2.019 -4.185 9.937 1.00 94.31 84 PHE A O 1
ATOM 688 N N . LYS A 1 85 ? 2.401 -5.802 8.414 1.00 92.31 85 LYS A N 1
ATOM 689 C CA . LYS A 1 85 ? 1.118 -6.520 8.555 1.00 92.31 85 LYS A CA 1
ATOM 690 C C . LYS A 1 85 ? -0.101 -5.625 8.289 1.00 92.31 85 LYS A C 1
ATOM 692 O O . LYS A 1 85 ? -1.152 -5.776 8.922 1.00 92.31 85 LYS A O 1
ATOM 697 N N . ILE A 1 86 ? 0.051 -4.707 7.338 1.00 92.44 86 ILE A N 1
ATOM 698 C CA . ILE A 1 86 ? -0.977 -3.761 6.890 1.00 92.44 86 ILE A CA 1
ATOM 699 C C . ILE A 1 86 ? -1.484 -4.148 5.503 1.00 92.44 86 ILE A C 1
ATOM 701 O O . ILE A 1 86 ? -0.772 -4.787 4.733 1.00 92.44 86 ILE A O 1
ATOM 705 N N . ALA A 1 87 ? -2.716 -3.756 5.189 1.00 93.38 87 ALA A N 1
ATOM 706 C CA . ALA A 1 87 ? -3.228 -3.885 3.832 1.00 93.38 87 ALA A CA 1
ATOM 707 C C . ALA A 1 87 ? -2.560 -2.854 2.916 1.00 93.38 87 ALA A C 1
ATOM 709 O O . ALA A 1 87 ? -2.176 -1.771 3.367 1.00 93.38 87 ALA A O 1
ATOM 710 N N . THR A 1 88 ? -2.445 -3.187 1.636 1.00 94.56 88 THR A N 1
ATOM 711 C CA . THR A 1 88 ? -1.825 -2.343 0.617 1.00 94.56 88 THR A CA 1
ATOM 712 C C . THR A 1 88 ? -2.742 -2.205 -0.593 1.00 94.56 88 THR A C 1
ATOM 714 O O . THR A 1 88 ? -3.583 -3.064 -0.846 1.00 94.56 88 THR A O 1
ATOM 717 N N . THR A 1 89 ? -2.613 -1.102 -1.328 1.00 93.50 89 THR A N 1
ATOM 718 C CA . THR A 1 89 ? -3.338 -0.881 -2.584 1.00 93.50 89 THR A CA 1
ATOM 719 C C . THR A 1 89 ? -2.514 -0.029 -3.543 1.00 93.50 89 THR A C 1
ATOM 721 O O . THR A 1 89 ? -1.698 0.796 -3.125 1.00 93.50 89 THR A O 1
ATOM 724 N N . THR A 1 90 ? -2.754 -0.198 -4.838 1.00 94.19 90 THR A N 1
ATOM 725 C CA . THR A 1 90 ? -2.172 0.618 -5.907 1.00 94.19 90 THR A CA 1
ATOM 726 C C . THR A 1 90 ? -3.204 0.819 -7.019 1.00 94.19 90 THR A C 1
ATOM 728 O O . THR A 1 90 ? -4.266 0.198 -6.994 1.00 94.19 90 THR A O 1
ATOM 731 N N . ASP A 1 91 ? -2.951 1.752 -7.923 1.00 91.56 91 ASP A N 1
ATOM 732 C CA . ASP A 1 91 ? -3.773 2.033 -9.101 1.00 91.56 91 ASP A CA 1
ATOM 733 C C . ASP A 1 91 ? -3.405 1.120 -10.277 1.00 91.56 91 ASP A C 1
ATOM 735 O O . ASP A 1 91 ? -2.325 0.548 -10.303 1.00 91.56 91 ASP A O 1
ATOM 739 N N . ILE A 1 92 ? -4.310 0.989 -11.250 1.00 90.12 92 ILE A N 1
ATOM 740 C CA . ILE A 1 92 ? -4.044 0.439 -12.588 1.00 90.12 92 ILE A CA 1
ATOM 741 C C . ILE A 1 92 ? -4.530 1.440 -13.629 1.00 90.12 92 ILE A C 1
ATOM 743 O O . ILE A 1 92 ? -5.500 2.161 -13.399 1.00 90.12 92 ILE A O 1
ATOM 747 N N . HIS A 1 93 ? -3.880 1.461 -14.783 1.00 87.62 93 HIS A N 1
ATOM 748 C CA . HIS A 1 93 ? -4.143 2.393 -15.877 1.00 87.62 93 HIS A CA 1
ATOM 749 C C . HIS A 1 93 ? -4.824 1.718 -17.070 1.00 87.62 93 HIS A C 1
ATOM 751 O O . HIS A 1 93 ? -5.345 2.399 -17.949 1.00 87.62 93 HIS A O 1
ATOM 757 N N . ASN A 1 94 ? -4.811 0.384 -17.138 1.00 87.12 94 ASN A N 1
ATOM 758 C CA . ASN A 1 94 ? -5.523 -0.384 -18.156 1.00 87.12 94 ASN A CA 1
ATOM 759 C C . ASN A 1 94 ? -5.907 -1.782 -17.646 1.00 87.12 94 ASN A C 1
ATOM 761 O O . ASN A 1 94 ? -5.479 -2.225 -16.582 1.00 87.12 94 ASN A O 1
ATOM 765 N N . THR A 1 95 ? -6.721 -2.491 -18.426 1.00 88.94 95 THR A N 1
ATOM 766 C CA . THR A 1 95 ? -7.237 -3.816 -18.063 1.00 88.94 95 THR A CA 1
ATOM 767 C C . THR A 1 95 ? -6.168 -4.909 -18.042 1.00 88.94 95 THR A C 1
ATOM 769 O O . THR A 1 95 ? -6.288 -5.846 -17.256 1.00 88.94 95 THR A O 1
ATOM 772 N N . ALA A 1 96 ? -5.109 -4.803 -18.851 1.00 87.00 96 ALA A N 1
ATOM 773 C CA . ALA A 1 96 ? -4.035 -5.795 -18.875 1.00 87.00 96 ALA A CA 1
ATOM 774 C C . ALA A 1 96 ? -3.202 -5.772 -17.579 1.00 87.00 96 ALA A C 1
ATOM 776 O O . ALA A 1 96 ? -2.780 -6.825 -17.097 1.00 87.00 96 ALA A O 1
ATOM 777 N N . GLU A 1 97 ? -3.039 -4.594 -16.966 1.00 86.00 97 GLU A N 1
ATOM 778 C CA . GLU A 1 97 ? -2.338 -4.408 -15.687 1.00 86.00 97 GLU A CA 1
ATOM 779 C C . GLU A 1 97 ? -3.023 -5.148 -14.519 1.00 86.00 97 GLU A C 1
ATOM 781 O O . GLU A 1 97 ? -2.352 -5.560 -13.574 1.00 86.00 97 GLU A O 1
ATOM 786 N N . ALA A 1 98 ? -4.329 -5.439 -14.599 1.00 85.06 98 ALA A N 1
ATOM 787 C CA . ALA A 1 98 ? -5.036 -6.199 -13.562 1.00 85.06 98 ALA A CA 1
ATOM 788 C C . ALA A 1 98 ? -4.450 -7.607 -13.336 1.00 85.06 98 ALA A C 1
ATOM 790 O O . ALA A 1 98 ? -4.487 -8.128 -12.222 1.00 85.06 98 ALA A O 1
ATOM 791 N N . LYS A 1 99 ? -3.876 -8.222 -14.379 1.00 83.19 99 LYS A N 1
ATOM 792 C CA . LYS A 1 99 ? -3.224 -9.535 -14.270 1.00 83.19 99 LYS A CA 1
ATOM 793 C C . LYS A 1 99 ? -1.875 -9.449 -13.547 1.00 83.19 99 LYS A C 1
ATOM 795 O O . LYS A 1 99 ? -1.506 -10.385 -12.845 1.00 83.19 99 LYS A O 1
ATOM 800 N N . LEU A 1 100 ? -1.179 -8.318 -13.678 1.00 77.75 100 LEU A N 1
ATOM 801 C CA . LEU A 1 100 ? 0.097 -8.033 -13.014 1.00 77.75 100 LEU A CA 1
ATOM 802 C C . LEU A 1 100 ? -0.081 -7.884 -11.491 1.00 77.75 100 LEU A C 1
ATOM 804 O O . LEU A 1 100 ? 0.759 -8.331 -10.7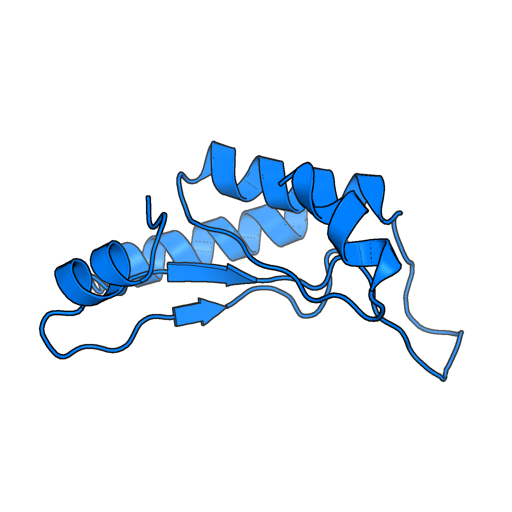16 1.00 77.75 100 LEU A O 1
ATOM 808 N N . LEU A 1 101 ? -1.204 -7.308 -11.049 1.00 71.50 101 LEU A N 1
ATOM 809 C CA . LEU A 1 101 ? -1.491 -7.068 -9.628 1.00 71.50 101 LEU A CA 1
ATOM 810 C C . LEU A 1 101 ? -1.881 -8.310 -8.817 1.00 71.50 101 LEU A C 1
ATOM 812 O O . LEU A 1 101 ? -1.976 -8.224 -7.594 1.00 71.50 101 LEU A O 1
ATOM 816 N N . GLN A 1 102 ? -2.042 -9.477 -9.447 1.00 61.34 102 GLN A N 1
ATOM 817 C CA . GLN A 1 102 ? -2.266 -10.741 -8.727 1.00 61.34 102 GLN A CA 1
ATOM 818 C C . GLN A 1 102 ? -1.047 -11.186 -7.892 1.00 61.34 102 GLN A C 1
ATOM 820 O O . GLN A 1 102 ? -1.105 -12.201 -7.201 1.00 61.34 102 GLN A O 1
ATOM 825 N N . ILE A 1 103 ? 0.066 -10.448 -7.974 1.00 53.00 103 ILE A N 1
ATOM 826 C CA . ILE A 1 103 ? 1.332 -10.736 -7.292 1.00 53.00 103 ILE A CA 1
ATOM 827 C C . ILE A 1 103 ? 1.396 -10.080 -5.894 1.00 53.00 103 ILE A C 1
ATOM 829 O O . ILE A 1 103 ? 2.198 -10.524 -5.063 1.00 53.00 103 ILE A O 1
ATOM 833 N N . THR A 1 104 ? 0.566 -9.065 -5.624 1.00 48.22 104 THR A N 1
ATOM 834 C CA . THR A 1 104 ? 0.449 -8.362 -4.325 1.00 48.22 104 THR A CA 1
ATOM 835 C C . THR A 1 104 ? -0.437 -9.112 -3.341 1.00 48.22 104 THR A C 1
ATOM 837 O O . THR A 1 104 ? 0.019 -9.283 -2.187 1.00 48.22 104 THR A O 1
#

Solvent-accessible surface area (backbone atoms only — not comparable to full-atom values): 6258 Å² total; per-residue (Å²): 108,60,85,50,72,65,52,49,60,70,63,28,84,94,54,69,69,46,78,48,64,53,80,52,48,73,48,61,68,62,51,46,54,50,51,52,55,51,50,55,52,28,62,74,69,65,38,52,60,30,43,30,36,22,40,69,80,96,62,98,69,85,84,82,72,80,81,72,42,60,68,53,27,44,50,42,49,34,48,47,22,67,74,72,55,38,28,65,51,64,76,74,94,52,79,75,50,60,68,65,58,75,78,96

pLDDT: mean 85.63, std 13.17, range [48.22, 98.12]

Sec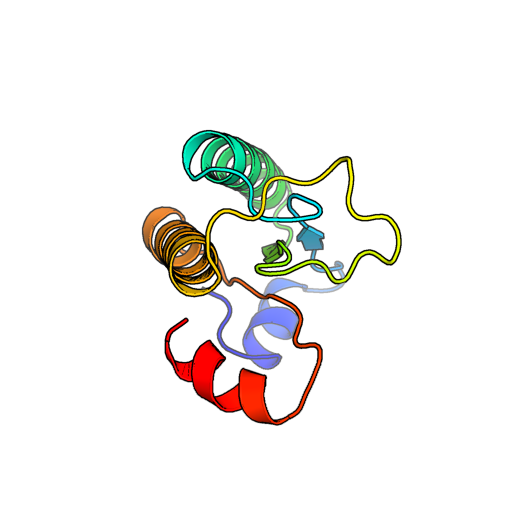ondary structure (DSSP, 8-state):
---SHHHHHHHHTT---EEE--SB---HHHHHHHHHHHHHHHHHHT--EEEE-BS----SSTTS-----HHHHHHHHHHHHHHHT-EEE---SSTTHHHHGGG-

Foldseek 3Di:
DDDDPVSQVVQAPPHAADEDFDQAQDDLVRRLVRLVVVLVVCVVVSHAYEYEHALDDDDPDPPDDDRPDSVRRLVSQVVSCVVSVHHYDYDDDDDVCVVVNVVD

Nearest PDB structures (foldseek):
  3qq1-assembly1_A  TM=9.485E-01  e=8.970E-06  Neisseria meningitidis MC58
  3qq0-assembly1_C  TM=9.325E-01  e=6.451E-06  Neisseria meningitidis MC58
  3qq1-assembly1_D  TM=9.381E-01  e=1.852E-05  Neisseria meningitidis MC58
  3qq0-assembly1_B  TM=9.231E-01  e=1.852E-05  Neisseria meningitidis MC58
  3qq1-assembly1_B  TM=9.268E-01  e=3.825E-05  Neisseria meningitidis MC58

Sequence (104 aa):
MIKNIEDLKKQTKNSFFLIAGPCAIESEEISCKIAERISRITKKLNIPFIFKGSYKKQIEVVRLFYWIGDEVALNIIKNIGNRFKIATTTDIHNTAEAKLLQIT

Mean predicted aligned error: 5.86 Å